Protein AF-F6GYY9-F1 (afdb_monomer_lite)

Organism: Vitis vinifera (NCBI:txid29760)

pLDDT: mean 86.48, std 9.91, range [47.78, 96.06]

Radius of gyration: 15.24 Å; chains: 1; bounding box: 39×14×37 Å

Structure (mmCIF, N/CA/C/O backbone):
data_AF-F6GYY9-F1
#
_entry.id   AF-F6GYY9-F1
#
loop_
_atom_site.group_PDB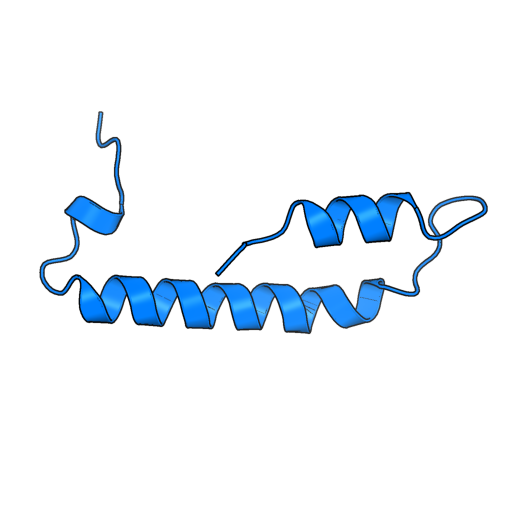
_atom_site.id
_atom_site.type_symbol
_atom_site.label_atom_id
_atom_site.label_alt_id
_atom_site.label_comp_id
_atom_site.label_asym_id
_atom_site.label_entity_id
_atom_site.label_seq_id
_atom_site.pdbx_PDB_ins_code
_atom_site.Cartn_x
_atom_site.Cartn_y
_atom_site.Cartn_z
_atom_site.occupancy
_atom_site.B_iso_or_equiv
_atom_site.auth_seq_id
_atom_site.auth_comp_id
_atom_site.auth_asym_id
_atom_site.auth_atom_id
_atom_site.pdbx_PDB_model_num
ATOM 1 N N . MET A 1 1 ? 25.451 -0.771 -0.026 1.00 47.78 1 MET A N 1
ATOM 2 C CA . MET A 1 1 ? 24.143 -0.284 0.463 1.00 47.78 1 MET A CA 1
ATOM 3 C C . MET A 1 1 ? 23.304 0.074 -0.757 1.00 47.78 1 MET A C 1
ATOM 5 O O . MET A 1 1 ? 23.584 1.085 -1.384 1.00 47.78 1 MET A O 1
ATOM 9 N N . TYR A 1 2 ? 22.382 -0.791 -1.189 1.00 50.66 2 TYR A N 1
ATOM 10 C CA . TYR A 1 2 ? 21.533 -0.510 -2.355 1.00 50.66 2 TYR A CA 1
ATOM 11 C C . TYR A 1 2 ? 20.323 0.311 -1.895 1.00 50.66 2 TYR A C 1
ATOM 13 O O . TYR A 1 2 ? 19.444 -0.217 -1.228 1.00 50.66 2 TYR A O 1
ATOM 21 N N . LEU A 1 3 ? 20.320 1.613 -2.195 1.00 71.31 3 LEU A N 1
ATOM 22 C CA . LEU A 1 3 ? 19.314 2.577 -1.722 1.00 71.31 3 LEU A CA 1
ATOM 23 C C . LEU A 1 3 ? 18.116 2.774 -2.671 1.00 71.31 3 LEU A C 1
ATOM 25 O O . LEU A 1 3 ? 17.300 3.658 -2.441 1.00 71.31 3 LEU A O 1
ATOM 29 N N . SER A 1 4 ? 17.966 1.977 -3.730 1.00 72.06 4 SER A N 1
ATOM 30 C CA . SER A 1 4 ? 16.752 2.032 -4.554 1.00 72.06 4 SER A CA 1
ATOM 31 C C . SER A 1 4 ? 16.525 0.728 -5.310 1.00 72.06 4 SER A C 1
ATOM 33 O O . SER A 1 4 ? 17.314 0.353 -6.179 1.00 72.06 4 SER A O 1
ATOM 35 N N . PHE A 1 5 ? 15.425 0.050 -4.984 1.00 72.94 5 PHE A N 1
ATOM 36 C CA . PHE A 1 5 ? 14.990 -1.175 -5.657 1.00 72.94 5 PHE A CA 1
ATOM 37 C C . PHE A 1 5 ? 14.607 -0.919 -7.118 1.00 72.94 5 PHE A C 1
ATOM 39 O O . PHE A 1 5 ? 14.902 -1.743 -7.979 1.00 72.94 5 PHE A O 1
ATOM 46 N N . GLY A 1 6 ? 14.062 0.261 -7.427 1.00 75.44 6 GLY A N 1
ATOM 47 C CA . GLY A 1 6 ? 13.760 0.658 -8.801 1.00 75.44 6 GLY A CA 1
ATOM 48 C C . GLY A 1 6 ? 15.003 0.786 -9.677 1.00 75.44 6 GLY A C 1
ATOM 49 O O . GLY A 1 6 ? 14.940 0.490 -10.867 1.00 75.44 6 GLY A O 1
ATOM 50 N N . LEU A 1 7 ? 16.167 1.154 -9.121 1.00 80.31 7 LEU A N 1
ATOM 51 C CA . LEU A 1 7 ? 17.410 1.278 -9.896 1.00 80.31 7 LEU A CA 1
ATOM 52 C C . LEU A 1 7 ? 17.913 -0.065 -10.448 1.00 80.31 7 LEU A C 1
ATOM 54 O O . LEU A 1 7 ? 18.540 -0.060 -11.504 1.00 80.31 7 LEU A O 1
ATOM 58 N N . GLN A 1 8 ? 17.581 -1.188 -9.804 1.00 86.56 8 GLN A N 1
ATOM 59 C CA . GLN A 1 8 ? 18.026 -2.528 -10.210 1.00 86.56 8 GLN A CA 1
ATOM 60 C C . GLN A 1 8 ? 17.217 -3.127 -11.373 1.00 86.56 8 GLN A C 1
ATOM 62 O O . GLN A 1 8 ? 17.667 -4.087 -11.991 1.00 86.56 8 GLN A O 1
ATOM 67 N N . TRP A 1 9 ? 16.055 -2.558 -11.707 1.00 90.06 9 TRP A N 1
ATOM 68 C CA . TRP A 1 9 ? 15.238 -3.021 -12.829 1.00 90.06 9 TRP A CA 1
ATOM 69 C C . TRP A 1 9 ? 15.757 -2.465 -14.154 1.00 90.06 9 TRP A C 1
ATOM 71 O O . TRP A 1 9 ? 15.888 -1.249 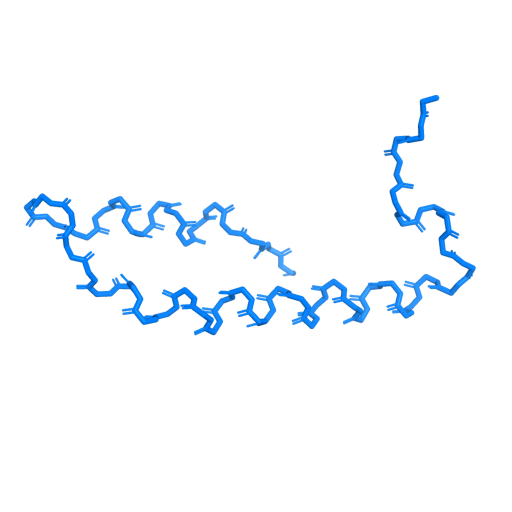-14.307 1.00 90.06 9 TRP A O 1
ATOM 81 N N . THR A 1 10 ? 16.034 -3.339 -15.121 1.00 92.06 10 THR A N 1
ATOM 82 C CA . THR A 1 10 ? 16.409 -2.924 -16.484 1.00 92.06 10 THR A CA 1
ATOM 83 C C . THR A 1 10 ? 15.240 -2.234 -17.190 1.00 92.06 10 THR A C 1
ATOM 85 O O . THR A 1 10 ? 15.442 -1.231 -17.868 1.00 92.06 10 THR A O 1
ATOM 88 N N . ASP A 1 11 ? 14.017 -2.721 -16.968 1.00 94.88 11 ASP A N 1
ATOM 89 C CA . ASP A 1 11 ? 12.781 -2.116 -17.460 1.00 94.88 11 ASP A CA 1
ATOM 90 C C . ASP A 1 11 ? 12.101 -1.308 -16.344 1.00 94.88 11 ASP A C 1
ATOM 92 O O . ASP A 1 11 ? 11.497 -1.861 -15.421 1.00 94.88 11 ASP A O 1
ATOM 96 N N . LYS A 1 12 ? 12.218 0.022 -16.422 1.00 92.06 12 LYS A N 1
ATOM 97 C CA . LYS A 1 12 ? 11.608 0.939 -15.447 1.00 92.06 12 LYS A CA 1
ATOM 98 C C . LYS A 1 12 ? 10.087 0.976 -15.553 1.00 92.06 12 LYS A C 1
ATOM 100 O O . LYS A 1 12 ? 9.421 1.131 -14.538 1.00 92.06 12 LYS A O 1
ATOM 105 N N . LYS A 1 13 ? 9.539 0.768 -16.751 1.00 93.50 13 LYS A N 1
ATOM 106 C CA . LYS A 1 13 ? 8.092 0.762 -16.961 1.00 93.50 13 LYS A CA 1
ATOM 107 C C . LYS A 1 13 ? 7.464 -0.457 -16.292 1.00 93.50 13 LYS A C 1
ATOM 109 O O . LYS A 1 13 ? 6.480 -0.318 -15.576 1.00 93.50 13 LYS A O 1
ATOM 114 N N . ALA A 1 14 ? 8.078 -1.630 -16.452 1.00 94.12 14 ALA A N 1
ATOM 115 C CA . ALA A 1 14 ? 7.634 -2.845 -15.772 1.00 94.12 14 ALA A CA 1
ATOM 116 C C . ALA A 1 14 ? 7.712 -2.721 -14.238 1.00 94.12 14 ALA A C 1
ATOM 118 O O . ALA A 1 14 ? 6.854 -3.255 -13.532 1.00 94.12 14 ALA A O 1
ATOM 119 N N . TYR A 1 15 ? 8.711 -2.002 -13.714 1.00 93.56 15 TYR A N 1
ATOM 120 C CA . TYR A 1 15 ? 8.806 -1.690 -12.287 1.00 93.56 15 TYR A CA 1
ATOM 121 C C . TYR A 1 15 ? 7.630 -0.820 -11.815 1.00 93.56 15 TYR A C 1
ATOM 123 O O . TYR A 1 15 ? 6.946 -1.199 -10.864 1.00 93.56 15 TYR A O 1
ATOM 131 N N . ASP A 1 16 ? 7.338 0.282 -12.510 1.00 92.50 16 ASP A N 1
ATOM 132 C CA . ASP A 1 16 ? 6.235 1.187 -12.157 1.00 92.50 16 ASP A CA 1
ATOM 133 C C . ASP A 1 16 ? 4.863 0.497 -12.270 1.00 92.50 16 ASP A C 1
ATOM 135 O O . ASP A 1 16 ? 4.031 0.598 -11.366 1.00 92.50 16 ASP A O 1
ATOM 139 N N . GLU A 1 17 ? 4.637 -0.291 -13.328 1.00 95.31 17 GLU A N 1
ATOM 140 C CA . GLU A 1 17 ? 3.422 -1.105 -13.493 1.00 95.31 17 GLU A CA 1
ATOM 141 C C . GLU A 1 17 ? 3.272 -2.141 -12.365 1.00 95.31 17 GLU A C 1
ATOM 143 O O . GLU A 1 17 ? 2.167 -2.393 -11.872 1.00 95.31 17 GLU A O 1
ATOM 148 N N . THR A 1 18 ? 4.388 -2.721 -11.910 1.00 94.69 18 THR A N 1
ATOM 149 C CA . THR A 1 18 ? 4.404 -3.658 -10.781 1.00 94.69 18 THR A CA 1
ATOM 150 C C . THR A 1 18 ? 4.065 -2.958 -9.469 1.00 94.69 18 THR A C 1
ATOM 152 O O . THR A 1 18 ? 3.274 -3.499 -8.694 1.00 94.69 18 THR A O 1
ATOM 155 N N . LEU A 1 19 ? 4.605 -1.760 -9.217 1.00 94.25 19 LEU A N 1
ATOM 156 C CA . LEU A 1 19 ? 4.261 -0.964 -8.036 1.00 94.25 19 LEU A CA 1
ATOM 157 C C . LEU A 1 19 ? 2.775 -0.598 -8.024 1.00 94.25 19 LEU A C 1
ATOM 159 O O . LEU A 1 19 ? 2.106 -0.813 -7.011 1.00 94.25 19 LEU A O 1
ATOM 163 N N . LEU A 1 20 ? 2.237 -0.141 -9.159 1.00 95.69 20 LEU A N 1
ATOM 164 C CA . LEU A 1 20 ? 0.816 0.174 -9.299 1.00 95.69 20 LEU A CA 1
ATOM 165 C C . LEU A 1 20 ? -0.060 -1.055 -9.009 1.00 95.69 20 LEU A C 1
ATOM 167 O O . LEU A 1 20 ? -1.036 -0.977 -8.260 1.00 95.69 20 LEU A O 1
ATOM 171 N N . LYS A 1 21 ? 0.315 -2.223 -9.546 1.00 96.06 21 LYS A N 1
ATOM 172 C CA . LYS A 1 21 ? -0.397 -3.482 -9.294 1.00 96.06 21 LYS A CA 1
ATOM 173 C C . LYS A 1 21 ? -0.322 -3.906 -7.828 1.00 96.06 21 LYS A C 1
ATOM 175 O O . LYS A 1 21 ? -1.351 -4.254 -7.248 1.00 96.06 21 LYS A O 1
ATOM 180 N N . LEU A 1 22 ? 0.871 -3.896 -7.232 1.00 95.25 22 LEU A N 1
ATOM 181 C CA . LEU A 1 22 ? 1.087 -4.273 -5.831 1.00 95.25 22 LEU A CA 1
ATOM 182 C C . LEU A 1 22 ? 0.219 -3.431 -4.905 1.00 95.25 22 LEU A C 1
ATOM 184 O O . LEU A 1 22 ? -0.366 -3.916 -3.939 1.00 95.25 22 LEU A O 1
ATOM 188 N N . ALA A 1 23 ? 0.105 -2.161 -5.225 1.00 93.81 23 ALA A N 1
ATOM 189 C CA . ALA A 1 23 ? -0.571 -1.252 -4.357 1.00 93.81 23 ALA A CA 1
ATOM 190 C C . ALA A 1 23 ? -2.095 -1.228 -4.549 1.00 93.81 23 ALA A C 1
ATOM 192 O O . ALA A 1 23 ? -2.836 -1.092 -3.573 1.00 93.81 23 ALA A O 1
ATOM 193 N N . GLY A 1 24 ? -2.577 -1.524 -5.761 1.00 93.69 24 GLY A N 1
ATOM 194 C CA . GLY A 1 24 ? -3.967 -1.926 -5.975 1.00 93.69 24 GLY A CA 1
ATOM 195 C C . GLY A 1 24 ? -4.343 -3.182 -5.176 1.00 93.69 24 GLY A C 1
ATOM 196 O O . GLY A 1 24 ? -5.419 -3.232 -4.578 1.00 93.69 24 GLY A O 1
ATOM 197 N N . LEU A 1 25 ? -3.446 -4.174 -5.094 1.00 95.56 25 LEU A N 1
ATOM 198 C CA . LEU A 1 25 ? -3.645 -5.361 -4.249 1.00 95.56 25 LEU A CA 1
ATOM 199 C C . LEU A 1 25 ? -3.691 -5.002 -2.758 1.00 95.56 25 LEU A C 1
ATOM 201 O O . LEU A 1 25 ? -4.568 -5.501 -2.053 1.00 95.56 25 LEU A O 1
ATOM 205 N N . PHE A 1 26 ? -2.800 -4.121 -2.290 1.00 92.94 2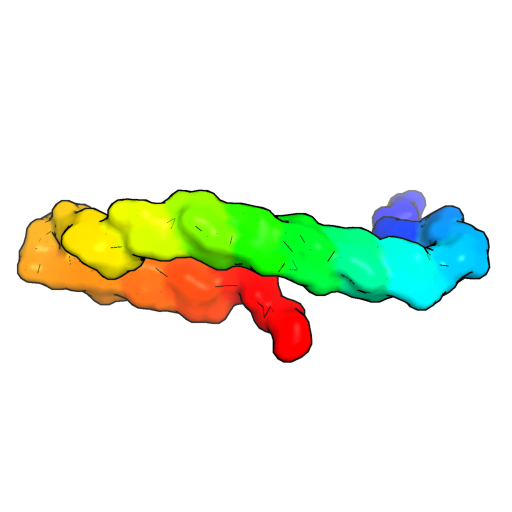6 PHE A N 1
ATOM 206 C CA . PHE A 1 26 ? -2.814 -3.630 -0.909 1.00 92.94 26 PHE A CA 1
ATOM 207 C C . PHE A 1 26 ? -4.154 -2.972 -0.570 1.00 92.94 26 PHE A C 1
ATOM 209 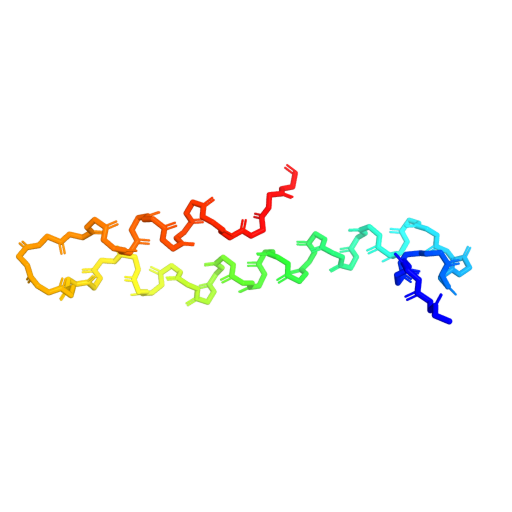O O . PHE A 1 26 ? -4.801 -3.371 0.398 1.00 92.94 26 PHE A O 1
ATOM 216 N N . LYS A 1 27 ? -4.608 -2.025 -1.402 1.00 90.25 27 LYS A N 1
ATOM 217 C CA . LYS A 1 27 ? -5.881 -1.326 -1.200 1.00 90.25 27 LYS A CA 1
ATOM 218 C C . LYS A 1 27 ? -7.057 -2.303 -1.158 1.00 90.25 27 LYS A C 1
ATOM 220 O O . LYS A 1 27 ? -7.807 -2.294 -0.189 1.00 90.25 27 LYS A O 1
ATOM 225 N N . LYS A 1 28 ? -7.169 -3.198 -2.147 1.00 92.00 28 LYS A N 1
ATOM 226 C CA . LYS A 1 28 ? -8.246 -4.201 -2.209 1.00 92.00 28 LYS A CA 1
ATOM 227 C C . LYS A 1 28 ? -8.270 -5.109 -0.978 1.00 92.00 28 LYS A C 1
ATOM 229 O O . LYS A 1 28 ? -9.338 -5.448 -0.480 1.00 92.00 28 LYS A O 1
ATOM 234 N N . ASN A 1 29 ? -7.101 -5.523 -0.492 1.00 92.06 29 ASN A N 1
ATOM 235 C CA . ASN A 1 29 ? -7.008 -6.326 0.724 1.00 92.06 29 ASN A CA 1
ATOM 236 C C . ASN A 1 29 ? -7.420 -5.522 1.969 1.00 92.06 29 ASN A C 1
ATOM 238 O O . ASN A 1 29 ? -8.083 -6.056 2.855 1.00 92.06 29 ASN A O 1
ATOM 242 N N . PHE A 1 30 ? -7.046 -4.241 2.036 1.00 91.19 30 PHE A N 1
ATOM 243 C CA . PHE A 1 30 ? -7.308 -3.399 3.201 1.00 91.19 30 PHE A CA 1
ATOM 244 C C . PHE A 1 30 ? -8.757 -2.893 3.287 1.00 91.19 30 PHE A C 1
ATOM 246 O O . PHE A 1 30 ? -9.266 -2.679 4.384 1.00 91.19 30 PHE A O 1
ATOM 253 N N . GLU A 1 31 ? -9.459 -2.756 2.158 1.00 87.44 31 GLU A N 1
ATOM 254 C CA . GLU A 1 31 ? -10.857 -2.298 2.096 1.00 87.44 31 GLU A CA 1
ATOM 255 C C . GLU A 1 31 ? -11.809 -3.099 3.002 1.00 87.44 31 GLU A C 1
ATOM 257 O O . GLU A 1 31 ? -12.727 -2.524 3.585 1.00 87.44 31 GLU A O 1
ATOM 262 N N . VAL A 1 32 ? -11.567 -4.399 3.206 1.00 87.44 32 VAL A N 1
ATOM 263 C CA . VAL A 1 32 ? -12.367 -5.243 4.120 1.00 87.44 32 VAL A CA 1
ATOM 264 C C . VAL A 1 32 ? -12.286 -4.754 5.570 1.00 87.44 32 VAL A C 1
ATOM 266 O O . VAL A 1 32 ? -13.243 -4.882 6.334 1.00 87.44 32 VAL A O 1
ATOM 269 N N . PHE A 1 33 ? -11.159 -4.154 5.946 1.00 86.12 33 PHE A N 1
ATOM 270 C CA . PHE A 1 33 ? -10.920 -3.628 7.284 1.00 86.12 33 PHE A CA 1
ATOM 271 C C . PHE A 1 33 ? -11.343 -2.166 7.429 1.00 86.12 33 PHE A C 1
ATOM 273 O O . PHE A 1 33 ? -11.411 -1.694 8.558 1.00 86.12 33 PHE A O 1
ATOM 280 N N . ALA A 1 34 ? -11.693 -1.466 6.341 1.00 79.81 34 ALA A N 1
ATOM 281 C CA . ALA A 1 34 ? -12.020 -0.034 6.347 1.00 79.81 34 ALA A CA 1
ATOM 282 C C . ALA A 1 34 ? -13.180 0.335 7.296 1.00 79.81 34 ALA A C 1
ATOM 284 O O . ALA A 1 34 ? -13.218 1.433 7.847 1.00 79.81 34 ALA A O 1
ATOM 285 N N . ASN A 1 35 ? -14.098 -0.606 7.533 1.00 80.19 35 ASN A N 1
ATOM 286 C CA . ASN A 1 35 ? -15.241 -0.435 8.434 1.00 80.19 35 ASN A CA 1
ATOM 287 C C . ASN A 1 35 ? -15.033 -1.082 9.814 1.00 80.19 35 ASN A C 1
ATOM 289 O O . ASN A 1 35 ? -15.940 -1.065 10.651 1.00 80.19 35 ASN A O 1
ATOM 293 N N . TYR A 1 36 ? -13.863 -1.677 10.058 1.00 82.50 36 TYR A N 1
ATOM 294 C CA . TYR A 1 36 ? -13.532 -2.278 11.340 1.00 82.50 36 TYR A CA 1
ATOM 295 C C . TYR A 1 36 ? -13.191 -1.181 12.350 1.00 82.50 36 TYR A C 1
ATOM 297 O O . TYR A 1 36 ? -12.309 -0.351 12.119 1.00 82.50 36 TYR A O 1
ATOM 305 N N . LYS A 1 37 ? -13.912 -1.170 13.474 1.00 82.38 37 LYS A N 1
ATOM 306 C CA . LYS A 1 37 ? -13.723 -0.193 14.549 1.00 82.38 37 LYS A CA 1
ATOM 307 C C . LYS A 1 37 ? -12.795 -0.776 15.602 1.00 82.38 37 LYS A C 1
ATOM 309 O O . LYS A 1 37 ? -13.163 -1.716 16.304 1.00 82.38 37 LYS A O 1
ATOM 314 N N . ILE A 1 38 ? -11.603 -0.203 15.726 1.00 81.56 38 ILE A N 1
ATOM 315 C CA . ILE A 1 38 ? -10.701 -0.476 16.846 1.00 81.56 38 ILE A CA 1
ATOM 316 C C . ILE A 1 38 ? -10.902 0.651 17.858 1.00 81.56 38 ILE A C 1
ATOM 318 O O . ILE A 1 38 ? -10.423 1.763 17.668 1.00 81.56 38 ILE A O 1
ATOM 322 N N . GLY A 1 39 ? -11.646 0.372 18.929 1.00 82.81 39 GLY A N 1
ATOM 323 C CA . GLY A 1 39 ? -12.051 1.385 19.906 1.00 82.81 39 GLY A CA 1
ATOM 324 C C . GLY A 1 39 ? -13.440 1.957 19.612 1.00 82.81 39 GLY A C 1
ATOM 325 O O . GLY A 1 39 ? -14.375 1.206 19.344 1.00 82.81 39 GLY A O 1
ATOM 326 N N . LYS A 1 40 ? -13.607 3.280 19.738 1.00 86.31 40 LYS A N 1
ATOM 327 C CA . LYS A 1 40 ? -14.925 3.945 19.650 1.00 86.31 40 LYS A CA 1
ATOM 328 C C . LYS A 1 40 ? -15.299 4.408 18.237 1.00 86.31 40 LYS A C 1
ATOM 330 O O . LYS A 1 40 ? -16.481 4.617 17.969 1.00 86.31 40 LYS A O 1
ATOM 335 N N . ASP A 1 41 ? -14.323 4.552 17.350 1.00 87.12 41 ASP A N 1
ATOM 336 C CA . ASP A 1 41 ? -14.488 5.062 15.990 1.00 87.12 41 ASP A CA 1
ATOM 337 C C . ASP A 1 41 ? -13.616 4.275 14.990 1.00 87.12 41 ASP A C 1
ATOM 339 O O . ASP A 1 41 ? -13.075 3.213 15.303 1.00 87.12 41 ASP A O 1
ATOM 343 N N . ASN A 1 42 ? -13.564 4.753 13.750 1.00 87.69 42 ASN A N 1
ATOM 344 C CA . ASN A 1 42 ? -12.791 4.200 12.639 1.00 87.69 42 ASN A CA 1
ATOM 345 C C . ASN A 1 42 ? -11.491 4.984 12.375 1.00 87.69 42 ASN A C 1
ATOM 347 O O . ASN A 1 42 ? -10.830 4.730 11.369 1.00 87.69 42 ASN A O 1
ATOM 351 N N . LYS A 1 43 ? -11.104 5.913 13.259 1.00 89.00 43 LYS A N 1
ATOM 352 C CA . LYS A 1 43 ? -10.024 6.871 13.001 1.00 89.00 43 LYS A CA 1
ATOM 353 C C . LYS A 1 43 ? -8.683 6.185 12.739 1.00 89.00 43 LYS A C 1
ATOM 355 O O . LYS A 1 43 ? -7.992 6.529 11.789 1.00 89.00 43 LYS A O 1
ATOM 360 N N . LEU A 1 44 ? -8.345 5.163 13.529 1.00 88.38 44 LEU A N 1
ATOM 361 C CA . LEU A 1 44 ? -7.115 4.386 13.331 1.00 88.38 44 LEU A CA 1
ATOM 362 C C . LEU A 1 44 ? -7.081 3.711 11.952 1.00 88.38 44 LEU A C 1
ATOM 364 O O . LEU A 1 44 ? -6.049 3.674 11.288 1.00 88.38 44 LEU A O 1
ATOM 368 N N . THR A 1 45 ? -8.216 3.178 11.512 1.00 88.75 45 THR A N 1
ATOM 369 C CA . THR A 1 45 ? -8.335 2.532 10.207 1.00 88.75 45 THR A CA 1
ATOM 370 C C . THR A 1 45 ? -8.167 3.552 9.077 1.00 88.75 45 THR A C 1
ATOM 372 O O . THR A 1 45 ? -7.452 3.276 8.118 1.00 88.75 45 THR A O 1
ATOM 375 N N . GLU A 1 46 ? -8.759 4.742 9.205 1.00 87.69 46 GLU A N 1
ATOM 376 C CA . GLU A 1 46 ? -8.580 5.848 8.253 1.00 87.69 46 GLU A CA 1
ATOM 377 C C . GLU A 1 46 ? -7.116 6.309 8.178 1.00 87.69 46 GLU A C 1
ATOM 379 O O . GLU A 1 46 ? -6.584 6.485 7.082 1.00 87.69 46 GLU A O 1
ATOM 384 N N . GLU A 1 47 ? -6.439 6.431 9.323 1.00 90.31 47 GLU A N 1
ATOM 385 C CA . GLU A 1 47 ? -5.016 6.782 9.400 1.00 90.31 47 GLU A CA 1
ATOM 386 C C . GLU A 1 47 ? -4.126 5.731 8.714 1.00 90.31 47 GLU A C 1
ATOM 388 O O . GLU A 1 47 ? -3.214 6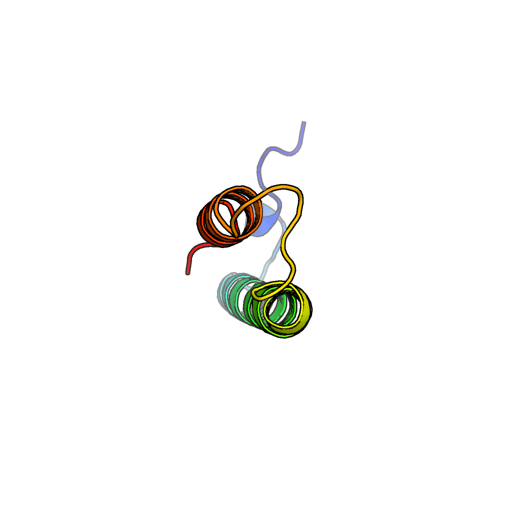.091 7.969 1.00 90.31 47 GLU A O 1
ATOM 393 N N . ILE A 1 48 ? -4.410 4.433 8.895 1.00 89.25 48 ILE A N 1
ATOM 394 C CA . ILE A 1 48 ? -3.663 3.357 8.223 1.00 89.25 48 ILE A CA 1
ATOM 395 C C . ILE A 1 48 ? -3.890 3.386 6.707 1.00 89.25 48 ILE A C 1
ATOM 397 O O . ILE A 1 48 ? -2.930 3.242 5.950 1.00 89.25 48 ILE A O 1
ATOM 401 N N . VAL A 1 49 ? -5.132 3.588 6.247 1.00 87.88 49 VAL A N 1
ATOM 402 C CA . VAL A 1 49 ? -5.426 3.716 4.808 1.00 87.88 49 VAL A CA 1
ATOM 403 C C . VAL A 1 49 ? -4.677 4.905 4.213 1.00 87.88 49 VAL A C 1
ATOM 405 O O . VAL A 1 49 ? -4.073 4.769 3.151 1.00 87.88 49 VAL A O 1
ATOM 408 N N . ALA A 1 50 ? -4.686 6.051 4.897 1.00 89.38 50 ALA A N 1
ATOM 409 C CA . ALA A 1 50 ? -4.022 7.270 4.441 1.00 89.38 50 ALA A CA 1
ATOM 410 C C . ALA A 1 50 ? -2.488 7.148 4.403 1.00 89.38 50 ALA A C 1
ATOM 412 O O . ALA A 1 50 ? -1.848 7.790 3.575 1.00 89.38 50 ALA A O 1
ATOM 413 N N . ALA A 1 51 ? -1.901 6.312 5.266 1.00 92.69 51 ALA A N 1
ATOM 414 C CA . ALA A 1 51 ? -0.473 5.986 5.259 1.00 92.69 51 ALA A CA 1
ATOM 415 C C . ALA A 1 51 ? -0.096 4.881 4.251 1.00 92.69 51 ALA A C 1
ATOM 417 O O . ALA A 1 51 ? 1.078 4.519 4.135 1.00 92.69 51 ALA A O 1
ATOM 418 N N . GLY A 1 52 ? -1.084 4.315 3.553 1.00 90.75 52 GLY A N 1
ATOM 419 C CA . GLY A 1 52 ? -0.881 3.305 2.529 1.00 90.75 52 GLY A CA 1
ATOM 420 C C . GLY A 1 52 ? -0.162 3.844 1.285 1.00 90.75 52 GLY A C 1
ATOM 421 O O . GLY A 1 52 ? 0.142 5.032 1.178 1.00 90.75 52 GLY A O 1
ATOM 422 N N . PRO A 1 53 ? 0.123 2.966 0.313 1.00 92.44 53 PRO A N 1
ATOM 423 C CA . PRO A 1 53 ? 0.774 3.367 -0.926 1.00 92.44 53 PRO A CA 1
ATOM 424 C C . PRO A 1 53 ? -0.004 4.467 -1.679 1.00 92.44 53 PRO A C 1
ATOM 426 O O . PRO A 1 53 ? -1.212 4.340 -1.885 1.00 92.44 53 PRO A O 1
ATOM 429 N N . ILE A 1 54 ? 0.704 5.512 -2.119 1.00 78.19 54 ILE A N 1
ATOM 430 C CA . ILE A 1 54 ? 0.181 6.616 -2.941 1.00 78.19 54 ILE A CA 1
ATOM 431 C C . ILE A 1 54 ? 0.683 6.411 -4.377 1.00 78.19 54 ILE A C 1
ATOM 433 O O . ILE A 1 54 ? 1.874 6.151 -4.563 1.00 78.19 54 ILE A O 1
ATOM 437 N N . PHE A 1 55 ? -0.215 6.490 -5.365 1.00 67.81 55 PHE A N 1
ATOM 438 C CA . PHE A 1 55 ? 0.095 6.349 -6.802 1.00 67.81 55 PHE A CA 1
ATOM 439 C C . PHE A 1 55 ? -0.026 7.693 -7.493 1.00 67.81 55 PHE A C 1
ATOM 441 O O . PHE A 1 55 ? -1.051 8.368 -7.237 1.00 67.81 55 PHE A O 1
#

Foldseek 3Di:
DDPDPCV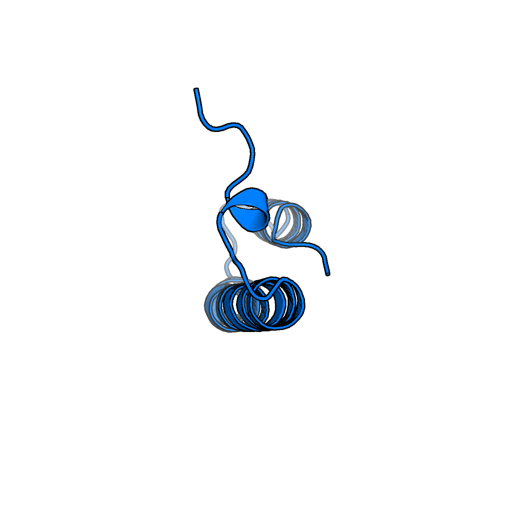PDPDNVVVVVVLVVVQVVVLVVLVVCQQPDDPDDSVVSVVVNVVGDDD

Sequence (55 aa):
MYLSFGLQWTDKKAYDETLLKLAGLFKKNFEVFANYKIGKDNKLTEEIVAAGPIF

Secondary structure (DSSP, 8-state):
----TGGG-S-HHHHHHHHHHHHHHHHHHHGGGTT--SSSSSHHHHHHHHTS---

InterPro domains:
  IPR001272 Phosphoenolpyruvate carboxykinase, ATP-utilising [PTHR30031] (8-55)
  IPR013035 Phosphoenolpyruvate carboxykinase, C-terminal [G3DSA:3.90.228.20] (2-55)